Protein AF-A0A836SXM0-F1 (afdb_monomer_lite)

Radius of gyration: 14.49 Å; chains: 1; bounding box: 35×23×40 Å

Sequence (66 aa):
MPQLSTGLVIAGAYADKLRRVLFAQLRDKIKAGELTNQLVAQKAGELNRLLFKWTVSINWVISVLN

Secondary structure (DSSP, 8-state):
-------S--GGGHHHHHHHHHHHHTHHHHHTTSS-HHHHHHHHHHHHHHHHHHHHHHHHHHHHH-

pLDDT: mean 92.32, std 6.98, range [67.06, 98.0]

Foldseek 3Di:
DDDQDLDDDDPVCVLVSSLVSLCVVCVVVCVVVVDPPVRSVVVSVVVVVVVVVVVVVVVVVVVVVD

Structure (mmCIF, N/CA/C/O backbone):
data_AF-A0A836SXM0-F1
#
_entry.id   AF-A0A836SXM0-F1
#
loop_
_atom_site.group_PDB
_atom_site.id
_atom_site.type_symbol
_atom_site.label_atom_id
_atom_site.label_alt_id
_atom_site.label_comp_id
_atom_site.label_asym_id
_atom_site.label_entity_id
_atom_site.label_seq_id
_atom_site.pdbx_PDB_ins_code
_atom_site.Cartn_x
_atom_site.Cartn_y
_atom_site.Cartn_z
_atom_site.occupancy
_atom_site.B_iso_or_equiv
_atom_site.auth_seq_id
_atom_site.auth_comp_id
_atom_site.auth_asym_id
_atom_site.auth_atom_id
_atom_site.pdbx_PDB_model_num
ATOM 1 N N . MET A 1 1 ? 0.198 -15.904 7.105 1.00 75.81 1 MET A N 1
ATOM 2 C CA . MET A 1 1 ? 0.518 -14.466 6.938 1.00 75.81 1 MET A CA 1
ATOM 3 C C . MET A 1 1 ? -0.334 -13.908 5.805 1.00 75.81 1 MET A C 1
ATOM 5 O O . MET A 1 1 ? -0.517 -14.639 4.838 1.00 75.81 1 MET A O 1
ATOM 9 N N . PRO A 1 2 ? -0.892 -12.689 5.907 1.00 86.25 2 PRO A N 1
ATOM 10 C CA . PRO A 1 2 ? -1.626 -12.075 4.799 1.00 86.25 2 PRO A CA 1
ATOM 11 C C . PRO A 1 2 ? -0.678 -11.747 3.633 1.00 86.25 2 PRO A C 1
ATOM 13 O O . PRO A 1 2 ? 0.456 -11.332 3.862 1.00 86.25 2 PRO A O 1
ATOM 16 N N . GLN A 1 3 ? -1.144 -11.925 2.393 1.00 92.50 3 GLN A N 1
ATOM 17 C CA . GLN A 1 3 ? -0.381 -11.643 1.173 1.00 92.50 3 GLN A CA 1
ATOM 18 C C . GLN A 1 3 ? -1.005 -10.475 0.403 1.00 92.50 3 GLN A C 1
ATOM 20 O O . GLN A 1 3 ? -2.199 -10.480 0.092 1.00 92.50 3 GLN A O 1
ATOM 25 N N . LEU A 1 4 ? -0.176 -9.496 0.040 1.00 92.25 4 LEU A N 1
ATOM 26 C CA . LEU A 1 4 ? -0.551 -8.428 -0.881 1.00 92.25 4 LEU A CA 1
ATOM 27 C C . LEU A 1 4 ? -0.304 -8.891 -2.323 1.00 92.25 4 LEU A C 1
ATOM 29 O O . LEU A 1 4 ? 0.820 -9.242 -2.673 1.00 92.25 4 LEU A O 1
ATOM 33 N N . SER A 1 5 ? -1.344 -8.881 -3.160 1.00 92.38 5 SER A N 1
ATOM 34 C CA . SER A 1 5 ? -1.241 -9.220 -4.586 1.00 92.38 5 SER A CA 1
ATOM 35 C C . SER A 1 5 ? -2.063 -8.259 -5.436 1.00 92.38 5 SER A C 1
ATOM 37 O O . SER A 1 5 ? -3.257 -8.069 -5.206 1.00 92.38 5 SER A O 1
ATOM 39 N N . THR A 1 6 ? -1.427 -7.648 -6.436 1.00 91.31 6 THR A N 1
ATOM 40 C CA . THR A 1 6 ? -2.079 -6.735 -7.387 1.00 91.31 6 THR A CA 1
ATOM 41 C C . THR A 1 6 ? -2.725 -7.453 -8.568 1.00 91.31 6 THR A C 1
ATOM 43 O O . THR A 1 6 ? -3.522 -6.834 -9.278 1.00 91.31 6 THR A O 1
ATOM 46 N N . GLY A 1 7 ? -2.392 -8.732 -8.783 1.00 92.25 7 GLY A N 1
ATOM 47 C CA . GLY A 1 7 ? -2.617 -9.418 -10.054 1.00 92.25 7 GLY A CA 1
ATOM 48 C C . GLY A 1 7 ? -1.829 -8.772 -11.201 1.00 92.25 7 GLY A C 1
ATOM 49 O O . GLY A 1 7 ? -0.905 -7.986 -10.969 1.00 92.25 7 GLY A O 1
ATOM 50 N N . LEU A 1 8 ? -2.216 -9.089 -12.438 1.00 93.31 8 LEU A N 1
ATOM 51 C CA . LEU A 1 8 ? -1.654 -8.461 -13.634 1.00 93.31 8 LEU A CA 1
ATOM 52 C C . LEU A 1 8 ? -2.092 -6.993 -13.716 1.00 93.31 8 LEU A C 1
ATOM 54 O O . LEU A 1 8 ? -3.281 -6.676 -13.639 1.00 93.31 8 LEU A O 1
ATOM 58 N N . VAL A 1 9 ? -1.123 -6.095 -13.874 1.00 94.75 9 VAL A N 1
ATOM 59 C CA . VAL A 1 9 ? -1.348 -4.657 -14.032 1.00 94.75 9 VAL A CA 1
ATOM 60 C C . VAL A 1 9 ? -0.289 -4.074 -14.959 1.00 94.75 9 VAL A C 1
ATOM 62 O O . VAL A 1 9 ? 0.867 -4.492 -14.939 1.00 94.75 9 VAL A O 1
ATOM 65 N N . ILE A 1 10 ? -0.685 -3.100 -15.776 1.00 91.69 10 ILE A N 1
ATOM 66 C CA . ILE A 1 10 ? 0.241 -2.350 -16.626 1.00 91.69 10 ILE A CA 1
ATOM 67 C C . ILE A 1 10 ? 1.196 -1.556 -15.728 1.00 91.69 10 ILE A C 1
ATOM 69 O O . ILE A 1 10 ? 0.757 -0.941 -14.754 1.00 91.69 10 ILE A O 1
ATOM 73 N N . ALA A 1 11 ? 2.484 -1.517 -16.077 1.00 89.56 11 ALA A N 1
ATOM 74 C CA . ALA A 1 11 ? 3.506 -0.822 -15.292 1.00 89.56 11 ALA A CA 1
ATOM 75 C C . ALA A 1 11 ? 3.138 0.649 -14.999 1.00 89.56 11 ALA A C 1
ATOM 77 O O . ALA A 1 11 ? 3.298 1.111 -13.879 1.00 89.56 11 ALA A O 1
ATOM 78 N N . GLY A 1 12 ? 2.534 1.377 -15.941 1.00 90.19 12 GLY A N 1
ATOM 79 C CA . GLY A 1 12 ? 2.091 2.759 -15.694 1.00 90.19 12 GLY A CA 1
ATOM 80 C C . GLY A 1 12 ? 1.023 2.918 -14.597 1.00 90.19 12 GLY A C 1
ATOM 81 O O . GLY A 1 12 ? 0.872 4.003 -14.050 1.00 90.19 12 GLY A O 1
ATOM 82 N N . ALA A 1 13 ? 0.300 1.850 -14.247 1.00 94.50 13 ALA A N 1
ATOM 83 C CA . ALA A 1 13 ? -0.820 1.878 -13.305 1.00 94.50 13 ALA A CA 1
ATOM 84 C C . ALA A 1 13 ? -0.577 1.062 -12.019 1.00 94.50 13 ALA A C 1
ATOM 86 O O . ALA A 1 13 ? -1.480 0.965 -11.178 1.00 94.50 13 ALA A O 1
ATOM 87 N N . TYR A 1 14 ? 0.611 0.461 -11.836 1.00 95.06 14 TYR A N 1
ATOM 88 C CA . TYR A 1 14 ? 0.859 -0.427 -10.690 1.00 95.06 14 TYR A CA 1
ATOM 89 C C . TYR A 1 14 ? 0.675 0.305 -9.354 1.00 95.06 14 TYR A C 1
ATOM 91 O O . TYR A 1 14 ? 0.123 -0.268 -8.414 1.00 95.06 14 TYR A O 1
ATOM 99 N N . ALA A 1 15 ? 1.091 1.575 -9.276 1.00 96.06 15 ALA A N 1
ATOM 100 C CA . ALA A 1 15 ? 1.117 2.335 -8.031 1.00 96.06 15 ALA A CA 1
ATOM 101 C C . ALA A 1 15 ? -0.292 2.568 -7.465 1.00 96.06 15 ALA A C 1
ATOM 103 O O . ALA A 1 15 ? -0.540 2.363 -6.270 1.00 96.06 15 ALA A O 1
ATOM 104 N N . ASP A 1 16 ? -1.236 2.937 -8.334 1.00 96.50 16 ASP A N 1
ATOM 105 C CA . ASP A 1 16 ? -2.637 3.114 -7.959 1.00 96.50 16 ASP A CA 1
ATOM 106 C C . ASP A 1 16 ? -3.322 1.788 -7.651 1.00 96.50 16 ASP A C 1
ATOM 108 O O . ASP A 1 16 ? -4.106 1.699 -6.699 1.00 96.50 16 ASP A O 1
ATOM 112 N N . LYS A 1 17 ? -3.012 0.734 -8.414 1.00 96.88 17 LYS A N 1
ATOM 113 C CA . LYS A 1 17 ? -3.547 -0.601 -8.145 1.00 96.88 17 LYS A CA 1
ATOM 114 C C . LYS A 1 17 ? -3.098 -1.106 -6.776 1.00 96.88 17 LYS A C 1
ATOM 116 O O . LYS A 1 17 ? -3.944 -1.555 -6.006 1.00 96.88 17 LYS A O 1
ATOM 121 N N . LEU A 1 18 ? -1.811 -0.983 -6.453 1.00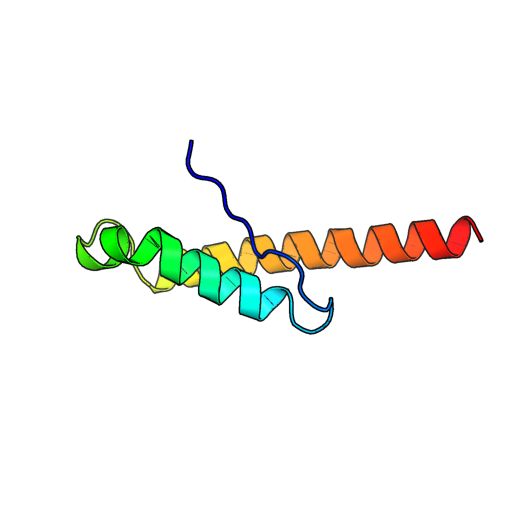 96.81 18 LEU A N 1
ATOM 122 C CA . LEU A 1 18 ? -1.249 -1.375 -5.163 1.00 96.81 18 LEU A CA 1
ATOM 123 C C . LEU A 1 18 ? -1.942 -0.651 -4.016 1.00 96.81 18 LEU A C 1
ATOM 125 O O . LEU A 1 18 ? -2.417 -1.297 -3.083 1.00 96.81 18 LEU A O 1
ATOM 129 N N . ARG A 1 19 ? -2.069 0.678 -4.115 1.00 97.12 19 ARG A N 1
ATOM 130 C CA . ARG A 1 19 ? -2.768 1.483 -3.110 1.00 97.12 19 ARG A CA 1
ATOM 131 C C . ARG A 1 19 ? -4.200 0.983 -2.917 1.00 97.12 19 ARG A C 1
ATOM 133 O O . ARG A 1 19 ? -4.600 0.702 -1.793 1.00 97.12 19 ARG A O 1
ATOM 140 N N . ARG A 1 20 ? -4.969 0.813 -3.998 1.00 97.00 20 ARG A N 1
ATOM 141 C CA . ARG A 1 20 ? -6.365 0.343 -3.921 1.00 97.00 20 ARG A CA 1
ATOM 142 C C . ARG A 1 20 ? -6.488 -1.033 -3.266 1.00 97.00 20 ARG A C 1
ATOM 144 O O . ARG A 1 20 ? -7.374 -1.217 -2.437 1.00 97.00 20 ARG A O 1
ATOM 151 N N . VAL A 1 21 ? -5.611 -1.976 -3.612 1.00 97.06 21 VAL A N 1
ATOM 152 C CA . VAL A 1 21 ? -5.622 -3.320 -3.016 1.00 97.06 21 VAL A CA 1
ATOM 153 C C . VAL A 1 21 ? -5.260 -3.260 -1.536 1.00 97.06 21 VAL A C 1
ATOM 155 O O . VAL A 1 21 ? -5.942 -3.889 -0.733 1.00 97.06 21 VAL A O 1
ATOM 158 N N . LEU A 1 22 ? -4.253 -2.471 -1.154 1.00 96.81 22 LEU A N 1
ATOM 159 C CA . LEU A 1 22 ? -3.850 -2.348 0.246 1.00 96.81 22 LEU A CA 1
ATOM 160 C C . LEU A 1 22 ? -4.988 -1.790 1.114 1.00 96.81 22 LEU A C 1
ATOM 162 O O . LEU A 1 22 ? -5.295 -2.347 2.165 1.00 96.81 22 LEU A O 1
ATOM 166 N N . PHE A 1 23 ? -5.670 -0.742 0.642 1.00 97.44 23 PHE A N 1
ATOM 167 C CA . PHE A 1 23 ? -6.850 -0.198 1.321 1.00 97.44 23 PHE A CA 1
ATOM 168 C C . PHE A 1 23 ? -8.010 -1.197 1.379 1.00 97.44 23 PHE A C 1
ATOM 170 O O . PHE A 1 23 ? -8.708 -1.256 2.387 1.00 97.44 23 PHE A O 1
ATOM 177 N N . ALA A 1 24 ? -8.219 -1.993 0.327 1.00 97.12 24 ALA A N 1
ATOM 178 C CA . ALA A 1 24 ? -9.252 -3.023 0.323 1.00 97.12 24 ALA A CA 1
ATOM 179 C C . ALA A 1 24 ? -8.956 -4.135 1.342 1.00 97.12 24 ALA A C 1
ATOM 181 O O . ALA A 1 24 ? -9.839 -4.503 2.110 1.00 97.12 24 ALA A O 1
ATOM 182 N N . GLN A 1 25 ? -7.714 -4.627 1.391 1.00 96.25 25 GLN A N 1
ATOM 183 C CA . GLN A 1 25 ? -7.299 -5.691 2.310 1.00 96.25 25 GLN A CA 1
ATOM 184 C C . GLN A 1 25 ? -7.282 -5.244 3.778 1.00 96.25 25 GLN A C 1
ATOM 186 O O . GLN A 1 25 ? -7.536 -6.051 4.667 1.00 96.25 25 GLN A O 1
ATOM 191 N N . LEU A 1 26 ? -6.994 -3.968 4.049 1.00 96.81 26 LEU A N 1
ATOM 192 C CA . LEU A 1 26 ? -6.940 -3.418 5.408 1.00 96.81 26 LEU A CA 1
ATOM 193 C C . LEU A 1 26 ? -8.240 -2.728 5.840 1.00 96.81 26 LEU A C 1
ATOM 195 O O . LEU A 1 26 ? -8.294 -2.168 6.934 1.00 96.81 26 LEU A O 1
ATOM 199 N N . ARG A 1 27 ? -9.294 -2.774 5.016 1.00 96.94 27 ARG A N 1
ATOM 200 C CA . ARG A 1 27 ? -10.555 -2.058 5.250 1.00 96.94 27 ARG A CA 1
ATOM 201 C C . ARG A 1 27 ? -11.152 -2.344 6.624 1.00 96.94 27 ARG A C 1
ATOM 203 O O . ARG A 1 27 ? -11.587 -1.412 7.295 1.00 96.94 27 ARG A O 1
ATOM 210 N N . ASP A 1 28 ? -11.168 -3.605 7.038 1.00 97.12 28 ASP A N 1
ATOM 211 C CA . ASP A 1 28 ? -11.790 -4.000 8.304 1.00 97.12 28 ASP A CA 1
ATOM 212 C C . ASP A 1 28 ? -10.984 -3.500 9.505 1.00 97.12 28 ASP A C 1
ATOM 214 O O . ASP A 1 28 ? -11.561 -2.990 10.460 1.00 97.12 28 ASP A O 1
ATOM 218 N N . LYS A 1 29 ? -9.649 -3.502 9.405 1.00 96.38 29 LYS A N 1
ATOM 219 C CA . LYS A 1 29 ? -8.756 -2.933 10.426 1.00 96.38 29 LYS A CA 1
ATOM 220 C C . LYS A 1 29 ? -8.870 -1.416 10.534 1.00 96.38 29 LYS A C 1
ATOM 222 O O . LYS A 1 29 ? -8.810 -0.867 11.629 1.00 96.38 29 LYS A O 1
ATOM 227 N N . ILE A 1 30 ? -9.065 -0.736 9.403 1.00 97.50 30 ILE A N 1
ATOM 228 C CA . ILE A 1 30 ? -9.330 0.708 9.384 1.00 97.50 30 ILE A CA 1
ATOM 229 C C . ILE A 1 30 ? -10.665 1.002 10.075 1.00 97.50 30 ILE A C 1
ATOM 231 O O . ILE A 1 30 ? -10.750 1.911 10.895 1.00 97.50 30 ILE A O 1
ATOM 235 N N . LYS A 1 31 ? -11.707 0.214 9.783 1.00 96.81 31 LYS A N 1
ATOM 236 C CA . LYS A 1 31 ? -13.023 0.355 10.424 1.00 96.81 31 LYS A CA 1
ATOM 237 C C . LYS A 1 31 ? -12.998 0.049 11.920 1.00 96.81 31 LYS A C 1
ATOM 239 O O . LYS A 1 31 ? -13.720 0.699 12.665 1.00 96.81 31 LYS A O 1
ATOM 244 N N . ALA A 1 32 ? -12.175 -0.908 12.343 1.00 97.38 32 ALA A N 1
ATOM 245 C CA . ALA A 1 32 ? -11.963 -1.242 13.748 1.00 97.38 32 ALA A CA 1
ATOM 246 C C . ALA A 1 32 ? -11.139 -0.182 14.508 1.00 97.38 32 ALA A C 1
ATOM 248 O O . ALA A 1 32 ? -11.002 -0.275 15.722 1.00 97.38 32 ALA A O 1
ATOM 249 N N . GLY A 1 33 ? -10.578 0.817 13.814 1.00 96.25 33 GLY A N 1
ATOM 250 C CA . GLY A 1 33 ? -9.731 1.850 14.417 1.00 96.25 33 GLY A CA 1
ATOM 251 C C . GLY A 1 33 ? -8.306 1.389 14.737 1.00 96.25 33 GLY A C 1
ATOM 252 O O . GLY A 1 33 ? -7.523 2.169 15.270 1.00 96.25 33 GLY A O 1
ATOM 253 N N . GLU A 1 34 ? -7.935 0.157 14.376 1.00 97.12 34 GLU A N 1
ATOM 254 C CA . GLU A 1 34 ? -6.580 -0.379 14.566 1.00 97.12 34 GLU A CA 1
ATOM 255 C C . GLU A 1 34 ? -5.549 0.313 13.663 1.00 97.12 34 GLU A C 1
ATOM 257 O O . GLU A 1 34 ? -4.363 0.368 13.985 1.00 97.12 34 GLU A O 1
ATOM 262 N N . LEU A 1 35 ? -5.989 0.819 12.506 1.00 96.69 35 LEU A N 1
ATOM 263 C CA . LEU A 1 35 ? -5.147 1.490 11.519 1.00 96.69 35 LEU A CA 1
ATOM 264 C C . LEU A 1 35 ? -5.793 2.788 11.047 1.00 96.69 35 LEU A C 1
ATOM 266 O O . LEU A 1 35 ? -6.987 2.843 10.757 1.00 96.69 35 LEU A O 1
ATOM 270 N N . THR A 1 36 ? -4.982 3.829 10.874 1.00 97.00 36 THR A N 1
ATOM 271 C CA . THR A 1 36 ? -5.450 5.089 10.293 1.00 97.00 36 THR A CA 1
ATOM 272 C C . THR A 1 36 ? -5.322 5.069 8.771 1.00 97.00 36 THR A C 1
ATOM 274 O O . THR A 1 36 ? -4.380 4.504 8.209 1.00 97.00 36 THR A O 1
ATOM 277 N N . ASN A 1 37 ? -6.240 5.755 8.081 1.00 97.12 37 ASN A N 1
ATOM 278 C CA . ASN A 1 37 ? -6.144 5.955 6.629 1.00 97.12 37 ASN A CA 1
ATOM 279 C C . ASN A 1 37 ? -4.800 6.586 6.225 1.00 97.12 37 ASN A C 1
ATOM 281 O O . ASN A 1 37 ? -4.222 6.219 5.203 1.00 97.12 37 ASN A O 1
ATOM 285 N N . GLN A 1 38 ? -4.288 7.506 7.048 1.00 97.75 38 GLN A N 1
ATOM 286 C CA . GLN A 1 38 ? -3.016 8.185 6.820 1.00 97.75 38 GLN A CA 1
ATOM 287 C C . GLN A 1 38 ? -1.827 7.219 6.881 1.00 97.75 38 GLN A C 1
ATOM 289 O O . GLN A 1 38 ? -0.969 7.264 6.001 1.00 97.75 38 GLN A O 1
ATOM 294 N N . LEU A 1 39 ? -1.801 6.308 7.860 1.00 97.19 39 LEU A N 1
ATOM 295 C CA . LEU A 1 39 ? -0.755 5.290 7.967 1.00 97.19 39 LEU A CA 1
ATOM 296 C C . LEU A 1 39 ? -0.772 4.350 6.756 1.00 97.19 39 LEU A C 1
ATOM 298 O O . LEU A 1 39 ? 0.272 4.087 6.162 1.00 97.19 39 LEU A O 1
ATOM 302 N N . VAL A 1 40 ? -1.952 3.883 6.340 1.00 97.06 40 VAL A N 1
ATOM 303 C CA . VAL A 1 40 ? -2.083 3.001 5.168 1.00 97.06 40 VAL A CA 1
ATOM 304 C C . VAL A 1 40 ? -1.629 3.709 3.887 1.00 97.06 40 VAL A C 1
ATOM 306 O O . VAL A 1 40 ? -0.900 3.120 3.087 1.00 97.06 40 VAL A O 1
ATOM 309 N N . ALA A 1 41 ? -1.982 4.986 3.710 1.00 97.69 41 ALA A N 1
ATOM 310 C CA . ALA A 1 41 ? -1.513 5.793 2.584 1.00 97.69 41 ALA A CA 1
ATOM 311 C C . ALA A 1 41 ? 0.014 5.972 2.595 1.00 97.69 41 ALA A C 1
ATOM 313 O O . ALA A 1 41 ? 0.659 5.797 1.561 1.00 97.69 41 ALA A O 1
ATOM 314 N N . GLN A 1 42 ? 0.594 6.271 3.761 1.00 98.00 42 GLN A N 1
ATOM 315 C CA . GLN A 1 42 ? 2.038 6.423 3.925 1.00 98.00 42 GLN A CA 1
ATOM 316 C C . GLN A 1 42 ? 2.772 5.130 3.552 1.00 98.00 42 GLN A C 1
ATOM 318 O O . GLN A 1 42 ? 3.693 5.161 2.737 1.00 98.00 42 GLN A O 1
ATOM 323 N N . LYS A 1 43 ? 2.329 3.980 4.078 1.00 97.81 43 LYS A N 1
ATOM 324 C CA . LYS A 1 43 ? 2.948 2.678 3.788 1.00 97.81 43 LYS A CA 1
ATOM 325 C C . LYS A 1 43 ? 2.780 2.245 2.334 1.00 97.81 43 LYS A C 1
ATOM 327 O O . LYS A 1 43 ? 3.725 1.708 1.758 1.00 97.81 43 LYS A O 1
ATOM 332 N N . ALA A 1 44 ? 1.643 2.546 1.704 1.00 97.19 44 ALA A N 1
ATOM 333 C CA . ALA A 1 44 ? 1.482 2.363 0.260 1.00 97.19 44 ALA A CA 1
ATOM 334 C C . ALA A 1 44 ? 2.497 3.201 -0.538 1.00 97.19 44 ALA A C 1
ATOM 336 O O . ALA A 1 44 ? 3.084 2.706 -1.498 1.00 97.19 44 ALA A O 1
ATOM 337 N N . GLY A 1 45 ? 2.726 4.455 -0.136 1.00 97.38 45 GLY A N 1
ATOM 338 C CA . GLY A 1 45 ? 3.696 5.350 -0.770 1.00 97.38 45 GLY A CA 1
ATOM 339 C C . GLY A 1 45 ? 5.144 4.880 -0.614 1.00 97.38 45 GLY A C 1
ATOM 340 O O . GLY A 1 45 ? 5.882 4.833 -1.598 1.00 97.38 45 GLY A O 1
ATOM 341 N N . GLU A 1 46 ? 5.537 4.477 0.597 1.00 97.81 46 GLU A N 1
ATOM 342 C CA . GLU A 1 46 ? 6.858 3.894 0.875 1.00 97.81 46 GLU A CA 1
ATOM 343 C C . GLU A 1 46 ? 7.122 2.666 -0.012 1.00 97.81 46 GLU A C 1
ATOM 345 O O . GLU A 1 46 ? 8.164 2.582 -0.667 1.00 97.81 46 GLU A O 1
ATOM 350 N N . LEU A 1 47 ? 6.149 1.753 -0.099 1.00 96.50 47 LEU A N 1
ATOM 351 C CA . LEU A 1 47 ? 6.254 0.562 -0.938 1.00 96.50 47 LEU A CA 1
ATOM 352 C C . LEU A 1 47 ? 6.305 0.913 -2.433 1.00 96.50 47 LEU A C 1
ATOM 354 O O . LEU A 1 47 ? 7.146 0.384 -3.157 1.00 96.50 47 LEU A O 1
ATOM 358 N N . ASN A 1 48 ? 5.470 1.847 -2.897 1.00 96.44 48 ASN A N 1
ATOM 359 C CA . ASN A 1 48 ? 5.478 2.303 -4.289 1.00 96.44 48 ASN A CA 1
ATOM 360 C C . ASN A 1 48 ? 6.823 2.915 -4.696 1.00 96.44 48 ASN A C 1
ATOM 362 O O . ASN A 1 48 ? 7.285 2.671 -5.811 1.00 96.44 48 ASN A O 1
ATOM 366 N N . ARG A 1 49 ? 7.474 3.663 -3.797 1.00 96.12 49 ARG A N 1
ATOM 367 C CA . ARG A 1 49 ? 8.816 4.218 -4.022 1.00 96.12 49 ARG A CA 1
ATOM 368 C C . ARG A 1 49 ? 9.867 3.116 -4.169 1.00 96.12 49 ARG A C 1
ATOM 370 O O . ARG A 1 49 ? 10.736 3.211 -5.036 1.00 96.12 49 ARG A O 1
ATOM 377 N N . LEU A 1 50 ? 9.789 2.074 -3.343 1.00 95.94 50 LEU A N 1
ATOM 378 C CA . LEU A 1 50 ? 10.700 0.930 -3.413 1.00 95.94 50 LEU A CA 1
ATOM 379 C C . LEU A 1 50 ? 10.504 0.155 -4.724 1.00 95.94 50 LEU A C 1
ATOM 381 O O . LEU A 1 50 ? 11.475 -0.092 -5.439 1.00 95.94 50 LEU A O 1
ATOM 385 N N . LEU A 1 51 ? 9.253 -0.137 -5.087 1.00 93.25 51 LEU A N 1
ATOM 386 C CA . LEU A 1 51 ? 8.914 -0.806 -6.345 1.00 93.25 51 LEU A CA 1
ATOM 387 C C . LEU A 1 51 ? 9.323 0.009 -7.572 1.00 93.25 51 LEU A C 1
ATOM 389 O O . 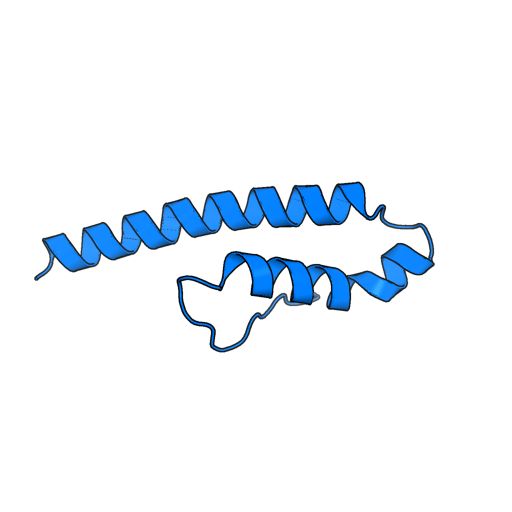LEU A 1 51 ? 9.793 -0.573 -8.546 1.00 93.25 51 LEU A O 1
ATOM 393 N N . PHE A 1 52 ? 9.207 1.339 -7.521 1.00 93.44 52 PHE A N 1
ATOM 394 C CA . PHE A 1 52 ? 9.677 2.205 -8.600 1.00 93.44 52 PHE A CA 1
ATOM 395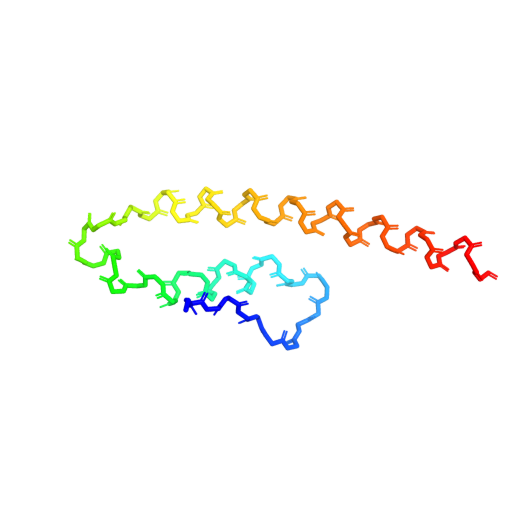 C C . PHE A 1 52 ? 11.179 2.030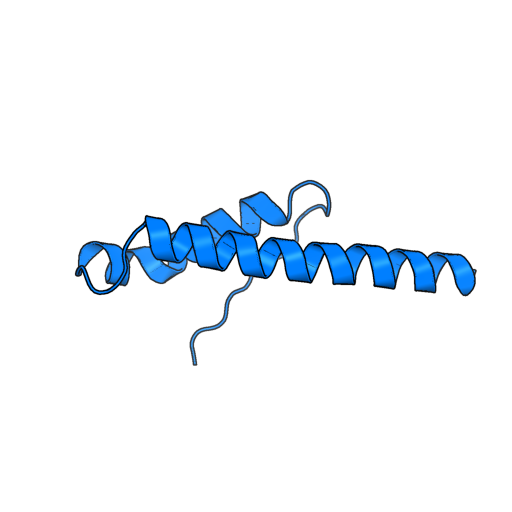 -8.817 1.00 93.44 52 PHE A C 1
ATOM 397 O O . PHE A 1 52 ? 11.618 1.761 -9.934 1.00 93.44 52 PHE A O 1
ATOM 404 N N . LYS A 1 53 ? 11.962 2.100 -7.731 1.00 92.75 53 LYS A N 1
ATOM 405 C CA . LYS A 1 53 ? 13.414 1.901 -7.783 1.00 92.75 53 LYS A CA 1
ATOM 406 C C . LYS A 1 53 ? 13.761 0.552 -8.414 1.00 92.75 53 LYS A C 1
ATOM 408 O O . LYS A 1 53 ? 14.608 0.497 -9.295 1.00 92.75 53 LYS A O 1
ATOM 413 N N . TRP A 1 54 ? 13.085 -0.517 -7.999 1.00 90.69 54 TRP A N 1
ATOM 414 C CA . TRP A 1 54 ? 13.352 -1.866 -8.502 1.00 90.69 54 TRP A CA 1
ATOM 415 C C . TRP A 1 54 ? 12.956 -2.037 -9.965 1.00 90.69 54 TRP A C 1
ATOM 417 O O . TRP A 1 54 ? 13.724 -2.594 -10.741 1.00 90.69 54 TRP A O 1
ATOM 427 N N . THR A 1 55 ? 11.789 -1.525 -10.354 1.00 85.12 55 THR A N 1
ATOM 428 C CA . THR A 1 55 ? 11.292 -1.614 -11.733 1.00 85.12 55 THR A CA 1
ATOM 429 C C . THR A 1 55 ? 12.220 -0.875 -12.695 1.00 85.12 55 THR A C 1
ATOM 431 O O . THR A 1 55 ? 12.560 -1.405 -13.750 1.00 85.12 55 THR A O 1
ATOM 434 N N . VAL A 1 56 ? 12.696 0.316 -12.313 1.00 85.12 56 VAL A N 1
ATOM 435 C CA . VAL A 1 56 ? 13.678 1.074 -13.101 1.00 85.12 56 VAL A CA 1
ATOM 436 C C . VAL A 1 56 ? 15.015 0.333 -13.173 1.00 85.12 56 VAL A C 1
ATOM 438 O O . VAL A 1 56 ? 15.580 0.211 -14.257 1.00 85.12 56 VAL A O 1
ATOM 441 N N . SER A 1 57 ? 15.508 -0.208 -12.054 1.00 83.94 57 SER A N 1
ATOM 442 C CA . SER A 1 57 ? 16.758 -0.979 -12.035 1.00 83.94 57 SER A CA 1
ATOM 443 C C . SER A 1 57 ? 16.690 -2.247 -12.892 1.00 83.94 57 SER A C 1
ATOM 445 O O . SER A 1 57 ? 17.629 -2.522 -13.629 1.00 83.94 57 SER A O 1
ATOM 447 N N . ILE A 1 58 ? 15.590 -3.003 -12.843 1.00 82.25 58 ILE A N 1
ATOM 448 C CA . ILE A 1 58 ? 15.390 -4.191 -13.688 1.00 82.25 58 ILE A CA 1
ATOM 449 C C . ILE A 1 58 ? 15.329 -3.811 -15.163 1.00 82.25 58 ILE A C 1
ATOM 451 O O . ILE A 1 58 ? 15.952 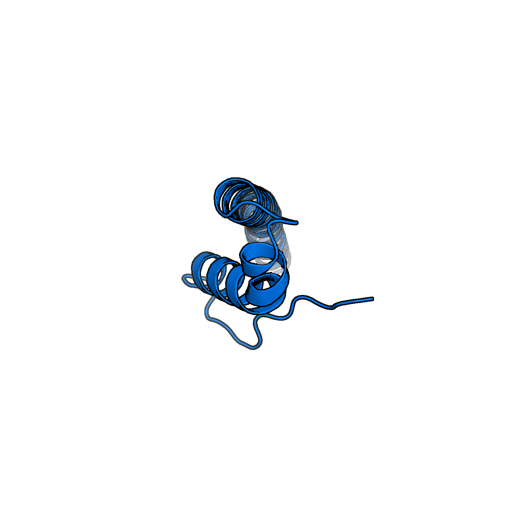-4.477 -15.984 1.00 82.25 58 ILE A O 1
ATOM 455 N N . ASN A 1 59 ? 14.623 -2.730 -15.500 1.00 81.56 59 ASN A N 1
ATOM 456 C CA . ASN A 1 59 ? 14.562 -2.261 -16.878 1.00 81.56 59 ASN A CA 1
ATOM 457 C C . ASN A 1 59 ? 15.961 -1.892 -17.402 1.00 81.56 59 ASN A C 1
ATOM 459 O O . ASN A 1 59 ? 16.321 -2.245 -18.521 1.00 81.56 59 ASN A O 1
ATOM 463 N N . TRP A 1 60 ? 16.789 -1.263 -16.562 1.00 77.38 60 TRP A N 1
ATOM 464 C CA . TRP A 1 60 ? 18.182 -0.975 -16.900 1.00 77.38 60 TRP A CA 1
ATOM 465 C C . TRP A 1 60 ? 19.000 -2.249 -17.151 1.00 77.38 60 TRP A C 1
ATOM 467 O O . TRP A 1 60 ? 19.692 -2.331 -18.158 1.00 77.38 60 TRP A O 1
ATOM 477 N N . VAL A 1 61 ? 18.874 -3.272 -16.299 1.00 79.12 61 VAL A N 1
ATOM 478 C CA . VAL A 1 61 ? 19.563 -4.561 -16.498 1.00 79.12 61 VAL A CA 1
ATOM 479 C C . VAL A 1 61 ? 19.137 -5.222 -17.812 1.00 79.12 61 VAL A C 1
ATOM 481 O O . VAL A 1 61 ? 19.989 -5.665 -18.574 1.00 79.12 61 VAL A O 1
ATOM 484 N N . ILE A 1 62 ? 17.838 -5.239 -18.122 1.00 79.38 62 ILE A N 1
ATOM 485 C CA . ILE A 1 62 ? 17.322 -5.788 -19.388 1.00 79.38 62 ILE A CA 1
ATOM 486 C C . ILE A 1 62 ? 17.865 -5.008 -20.595 1.00 79.38 62 ILE A C 1
ATOM 488 O O . ILE A 1 62 ? 18.152 -5.609 -21.626 1.00 79.38 62 ILE A O 1
ATOM 492 N N . SER A 1 63 ? 18.037 -3.690 -20.472 1.00 78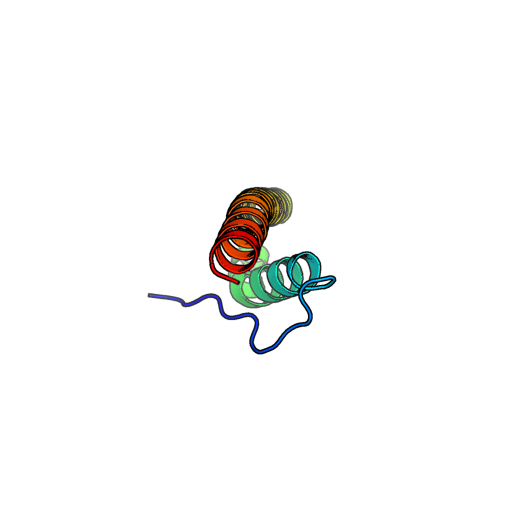.06 63 SER A N 1
ATOM 493 C CA . SER A 1 63 ? 18.605 -2.847 -21.530 1.00 78.06 63 SER A CA 1
ATOM 494 C C . SER A 1 63 ? 20.117 -3.009 -21.715 1.00 78.06 63 SER A C 1
ATOM 496 O O . SER A 1 63 ? 20.616 -2.616 -22.760 1.00 78.06 63 SER A O 1
ATOM 498 N N . VAL A 1 64 ? 20.847 -3.503 -20.711 1.00 80.69 64 VAL A N 1
ATOM 499 C CA . VAL A 1 64 ? 22.304 -3.737 -20.780 1.00 80.69 64 VAL A CA 1
ATOM 500 C C . VAL A 1 64 ? 22.628 -5.162 -21.248 1.00 80.69 64 VAL A C 1
ATOM 502 O O . VAL A 1 64 ? 23.721 -5.413 -21.747 1.00 80.69 64 VAL A O 1
ATOM 505 N N . LEU A 1 65 ? 21.695 -6.100 -21.070 1.00 80.12 65 LEU A N 1
ATOM 506 C CA . LEU A 1 65 ? 21.838 -7.503 -21.477 1.00 80.12 65 LEU A CA 1
ATOM 507 C C . LEU A 1 65 ? 21.323 -7.801 -22.899 1.00 80.12 65 LEU A C 1
ATOM 509 O O . LEU A 1 65 ? 21.528 -8.919 -23.370 1.00 80.12 65 LEU A O 1
ATOM 513 N N . ASN A 1 66 ? 20.660 -6.842 -23.555 1.00 67.06 66 ASN A N 1
ATOM 514 C CA . ASN A 1 66 ? 20.288 -6.883 -24.978 1.00 67.06 66 ASN A CA 1
ATOM 515 C C . ASN A 1 66 ? 21.210 -5.973 -25.790 1.00 67.06 66 ASN A C 1
ATOM 517 O O . ASN A 1 66 ? 21.481 -6.325 -26.957 1.00 67.06 66 ASN A O 1
#